Protein AF-A0A382W5P7-F1 (afdb_monomer_lite)

Organism: NCBI:txid408172

pLDDT: mean 87.79, std 13.92, range [42.38, 97.12]

Sequence (60 aa):
MPHVLETGFEVIEGSNPNGSPRIRGYNIINGQLTEAKDGGTFESRNPAWLDDCLGEFPLS

Radius of gyration: 12.85 Å; chains: 1; bounding box: 30×23×32 Å

Secondary structure (DSSP, 8-state):
---TTSS---EEP---TT-PPEEE--EEETTEEE--TT--EEEEEETTEEEEEEEEEE--

Foldseek 3Di:
DQPLPPPDWDFDDDDAVVRDTATEEADQDPSDGHAAPVNAWDWDADPVDRSGTNYIYHPD

Structure (mmCIF, N/CA/C/O backbone):
data_AF-A0A382W5P7-F1
#
_entry.id   AF-A0A382W5P7-F1
#
loop_
_atom_site.group_PDB
_atom_site.id
_atom_site.type_symbol
_atom_site.label_atom_id
_atom_site.label_alt_id
_atom_site.label_comp_id
_atom_site.label_asym_id
_atom_site.label_entity_id
_atom_site.label_seq_id
_atom_site.pdbx_PDB_ins_code
_atom_site.Cartn_x
_atom_site.Cartn_y
_atom_site.Cartn_z
_atom_site.occupancy
_atom_site.B_iso_or_equiv
_atom_site.auth_seq_id
_atom_site.auth_comp_id
_atom_site.auth_asym_id
_atom_site.auth_atom_id
_atom_site.pdbx_PDB_model_num
ATOM 1 N N . MET A 1 1 ? -7.530 -12.768 20.839 1.00 42.38 1 MET A N 1
ATOM 2 C CA . MET A 1 1 ? -6.103 -12.456 20.608 1.00 42.38 1 MET A CA 1
ATOM 3 C C . MET A 1 1 ? -6.014 -11.904 19.196 1.00 42.38 1 MET A C 1
ATOM 5 O O . MET A 1 1 ? -6.623 -12.518 18.335 1.00 42.38 1 MET A O 1
ATOM 9 N N . PRO A 1 2 ? -5.42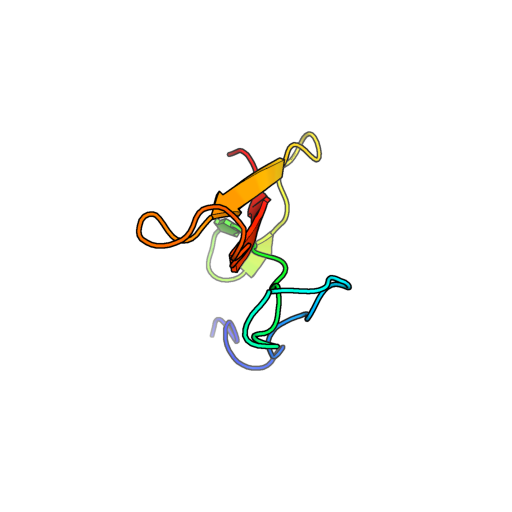5 -10.727 18.945 1.00 47.41 2 PRO A N 1
ATOM 10 C CA . PRO A 1 2 ? -5.454 -10.138 17.612 1.00 47.41 2 PRO A CA 1
ATOM 11 C C . PRO A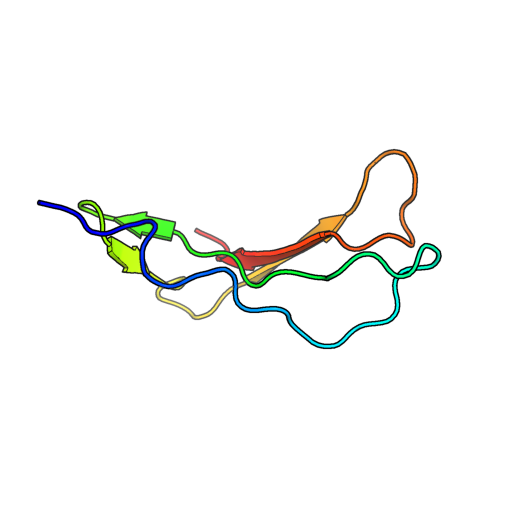 1 2 ? -4.445 -10.854 16.703 1.00 47.41 2 PRO A C 1
ATOM 13 O O . PRO A 1 2 ? -3.238 -10.755 16.906 1.00 47.41 2 PRO A O 1
ATOM 16 N N . HIS A 1 3 ? -4.958 -11.597 15.721 1.00 51.69 3 HIS A N 1
ATOM 17 C CA . HIS A 1 3 ? -4.220 -12.363 14.707 1.00 51.69 3 HIS A CA 1
ATOM 18 C C . HIS A 1 3 ? -3.659 -11.449 13.597 1.00 51.69 3 HIS A C 1
ATOM 20 O O . HIS A 1 3 ? -3.808 -11.737 12.416 1.00 51.69 3 HIS A O 1
ATOM 26 N N . VAL A 1 4 ? -3.045 -10.312 13.952 1.00 54.41 4 VAL A N 1
ATOM 27 C CA . VAL A 1 4 ? -2.647 -9.266 12.980 1.00 54.41 4 VAL A CA 1
ATOM 28 C C . VAL A 1 4 ? -1.677 -9.775 11.901 1.00 54.41 4 VAL A C 1
ATOM 30 O O . VAL A 1 4 ? -1.624 -9.201 10.821 1.00 54.41 4 VAL A O 1
ATOM 33 N N . LEU A 1 5 ? -0.935 -10.856 12.159 1.00 54.38 5 LEU A N 1
ATOM 34 C CA . LEU A 1 5 ? 0.129 -11.341 11.271 1.00 54.38 5 LEU A CA 1
ATOM 35 C C . LEU A 1 5 ? -0.212 -12.625 10.496 1.00 54.38 5 LEU A C 1
ATOM 37 O O . LEU A 1 5 ? 0.634 -13.114 9.755 1.00 54.38 5 LEU A O 1
ATOM 41 N N . GLU A 1 6 ? -1.416 -13.186 10.647 1.00 58.25 6 GLU A N 1
ATOM 42 C CA . GLU A 1 6 ? -1.790 -14.427 9.946 1.00 58.25 6 GLU A CA 1
ATOM 43 C C . GLU A 1 6 ? -2.155 -14.181 8.468 1.00 58.25 6 GLU A C 1
ATOM 45 O O . GLU A 1 6 ? -1.983 -15.063 7.632 1.00 58.25 6 GLU A O 1
ATOM 50 N N . THR A 1 7 ? -2.588 -12.965 8.121 1.00 61.59 7 THR A N 1
ATOM 51 C CA . THR A 1 7 ? -3.182 -12.646 6.808 1.00 61.59 7 THR A CA 1
ATOM 52 C C . THR A 1 7 ? -2.164 -12.434 5.674 1.00 61.59 7 THR A C 1
ATOM 54 O O . THR A 1 7 ? -2.554 -12.346 4.514 1.00 61.59 7 THR A O 1
ATOM 57 N N . GLY A 1 8 ? -0.858 -12.402 5.961 1.00 65.94 8 GLY A N 1
ATOM 58 C CA . GLY A 1 8 ? 0.160 -12.085 4.951 1.00 65.94 8 GLY A CA 1
ATOM 59 C C . GLY A 1 8 ? 0.039 -10.653 4.401 1.00 65.94 8 GLY A C 1
ATOM 60 O O . GLY A 1 8 ? -0.851 -9.893 4.779 1.00 65.94 8 GLY A O 1
ATOM 61 N N . PHE A 1 9 ? 0.975 -10.253 3.540 1.00 76.94 9 PHE A N 1
ATOM 62 C CA . PHE A 1 9 ? 0.946 -8.944 2.878 1.00 76.94 9 PHE A CA 1
ATOM 63 C C . PHE A 1 9 ? 0.248 -9.053 1.516 1.00 76.94 9 PHE A C 1
ATOM 65 O O . PHE A 1 9 ? 0.588 -9.935 0.727 1.00 76.94 9 PHE A O 1
ATOM 72 N N . GLU A 1 10 ? -0.683 -8.143 1.216 1.00 90.69 10 GLU A N 1
ATOM 73 C CA . GLU A 1 10 ? -1.269 -8.018 -0.125 1.00 90.69 10 GLU A CA 1
ATOM 74 C C . GLU A 1 10 ? -0.288 -7.257 -1.026 1.00 90.69 10 GLU A C 1
ATOM 76 O O . GLU A 1 10 ? -0.017 -6.071 -0.822 1.00 90.69 10 GLU A O 1
ATOM 81 N N . VAL A 1 11 ? 0.279 -7.962 -2.008 1.00 92.88 11 VAL A N 1
ATOM 82 C CA . VAL A 1 11 ? 1.127 -7.362 -3.043 1.00 92.88 11 VAL A CA 1
ATOM 83 C C . VAL A 1 11 ? 0.223 -6.778 -4.121 1.00 92.88 11 VAL A C 1
ATOM 85 O O . VAL A 1 11 ? -0.602 -7.492 -4.689 1.00 92.88 11 VAL A O 1
ATOM 88 N N . ILE A 1 12 ? 0.397 -5.494 -4.417 1.00 93.88 12 ILE A N 1
ATOM 89 C CA . ILE A 1 12 ? -0.324 -4.802 -5.488 1.00 93.88 12 ILE A CA 1
ATOM 90 C C . ILE A 1 12 ? 0.541 -4.712 -6.745 1.00 93.88 12 ILE A C 1
ATOM 92 O O . ILE A 1 12 ? 1.772 -4.690 -6.672 1.00 93.88 12 ILE A O 1
ATOM 96 N N . GLU A 1 13 ? -0.104 -4.660 -7.912 1.00 91.69 13 GLU A N 1
ATOM 97 C CA . GLU A 1 13 ? 0.607 -4.551 -9.184 1.00 91.69 13 GLU A CA 1
ATOM 98 C C . GLU A 1 13 ? 1.453 -3.272 -9.253 1.00 91.69 13 GLU A C 1
ATOM 100 O O . GLU A 1 13 ? 1.053 -2.174 -8.848 1.00 91.69 13 GLU A O 1
ATOM 105 N N . GLY A 1 14 ? 2.651 -3.412 -9.805 1.00 87.50 14 GLY A N 1
ATOM 106 C CA . GLY A 1 14 ? 3.505 -2.293 -10.156 1.00 87.50 14 GLY A CA 1
ATOM 107 C C . GLY A 1 14 ? 4.898 -2.746 -10.549 1.00 87.50 14 GLY A C 1
ATOM 108 O O . GLY A 1 14 ? 5.294 -3.887 -10.325 1.00 87.50 14 GLY A O 1
ATOM 109 N N . SER A 1 15 ? 5.630 -1.828 -11.168 1.00 89.00 15 SER A N 1
ATOM 110 C CA . SER A 1 15 ? 6.975 -2.077 -11.672 1.00 89.00 15 SER A CA 1
ATOM 111 C C . SER A 1 15 ? 7.949 -1.146 -10.970 1.00 89.00 15 SER A C 1
ATOM 113 O O . SER A 1 15 ? 8.215 -0.049 -11.457 1.00 89.00 15 SER A O 1
ATOM 115 N N . ASN A 1 16 ? 8.488 -1.587 -9.835 1.00 94.81 16 ASN A N 1
ATOM 116 C CA . ASN A 1 16 ? 9.606 -0.885 -9.219 1.00 94.81 16 ASN A CA 1
ATOM 117 C C . ASN A 1 16 ? 10.899 -1.160 -10.004 1.00 94.81 16 ASN A C 1
ATOM 119 O O . 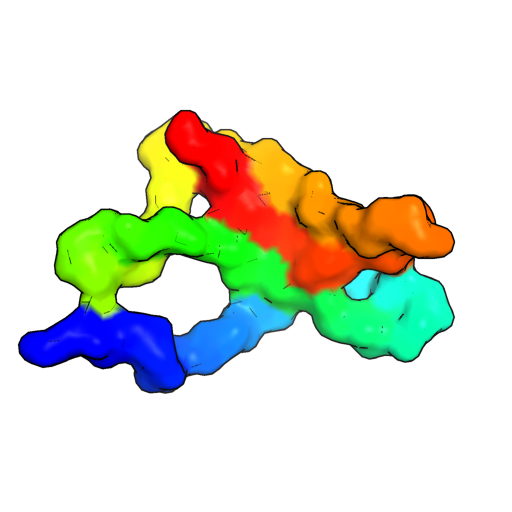ASN A 1 16 ? 11.097 -2.284 -10.477 1.00 94.81 16 ASN A O 1
ATOM 123 N N . PRO A 1 17 ? 11.818 -0.184 -10.114 1.00 93.75 17 PRO A N 1
ATOM 124 C CA . PRO A 1 17 ? 13.066 -0.328 -10.873 1.00 93.75 17 PRO A CA 1
ATOM 125 C C . PRO A 1 17 ? 13.954 -1.505 -10.443 1.00 93.75 17 PRO A C 1
ATOM 127 O O . PRO A 1 17 ? 14.758 -2.010 -11.221 1.00 93.75 17 PRO A O 1
ATOM 130 N N . ASN A 1 18 ? 13.823 -1.927 -9.188 1.00 91.50 18 ASN A N 1
ATOM 131 C CA . ASN A 1 18 ? 14.571 -3.017 -8.565 1.00 91.50 18 ASN A CA 1
ATOM 132 C C . ASN A 1 18 ? 13.773 -4.338 -8.503 1.00 91.50 18 ASN A C 1
ATOM 134 O O . ASN A 1 18 ? 14.275 -5.320 -7.962 1.00 91.50 18 ASN A O 1
ATOM 138 N N . GLY A 1 19 ? 12.538 -4.366 -9.018 1.00 93.00 19 GLY A N 1
ATOM 139 C CA . GLY A 1 19 ? 11.633 -5.513 -8.923 1.00 93.00 19 GLY A CA 1
ATOM 140 C C . GLY A 1 19 ? 11.049 -5.762 -7.526 1.00 93.00 19 GLY A C 1
ATOM 141 O O . GLY A 1 19 ? 10.410 -6.792 -7.318 1.00 93.00 19 GLY A O 1
ATOM 142 N N . SER A 1 20 ? 11.257 -4.856 -6.566 1.00 92.94 20 SER A N 1
ATOM 143 C CA . SER A 1 20 ? 10.675 -4.963 -5.225 1.00 92.94 20 SER A CA 1
ATOM 144 C C . SER A 1 20 ? 9.149 -4.866 -5.282 1.00 92.94 20 SER A C 1
ATOM 146 O O . SER A 1 20 ? 8.614 -4.122 -6.109 1.00 92.94 20 SER A O 1
ATOM 148 N N . PRO A 1 21 ? 8.428 -5.574 -4.397 1.00 92.69 21 PRO A N 1
ATOM 149 C CA . PRO A 1 21 ? 6.974 -5.528 -4.377 1.00 92.69 21 PRO A CA 1
ATOM 150 C C . PRO A 1 21 ? 6.463 -4.160 -3.917 1.00 92.69 21 PRO A C 1
ATOM 152 O O . PRO A 1 21 ? 7.087 -3.488 -3.097 1.00 92.69 21 PRO A O 1
ATOM 155 N N . ARG A 1 22 ? 5.272 -3.802 -4.395 1.00 96.00 22 ARG A N 1
ATOM 156 C CA . ARG A 1 22 ? 4.429 -2.759 -3.805 1.00 96.00 22 ARG A CA 1
ATOM 157 C C . ARG A 1 22 ? 3.412 -3.435 -2.892 1.00 96.00 22 ARG A C 1
ATOM 159 O O . ARG A 1 22 ? 2.844 -4.454 -3.278 1.00 96.00 22 ARG A O 1
ATOM 166 N N . ILE A 1 23 ? 3.171 -2.889 -1.704 1.00 94.56 23 ILE A N 1
ATOM 167 C CA . ILE A 1 23 ? 2.288 -3.504 -0.699 1.00 94.56 23 ILE A CA 1
ATOM 168 C C . ILE A 1 23 ? 1.046 -2.640 -0.456 1.00 94.56 23 ILE A C 1
ATOM 170 O O . ILE A 1 23 ? 1.146 -1.415 -0.397 1.00 94.56 23 ILE A O 1
ATOM 174 N N . ARG A 1 24 ? -0.125 -3.256 -0.268 1.00 94.62 24 ARG A N 1
ATOM 175 C CA . ARG A 1 24 ? -1.295 -2.558 0.279 1.00 94.62 24 ARG A CA 1
ATOM 176 C C . ARG A 1 24 ? -1.19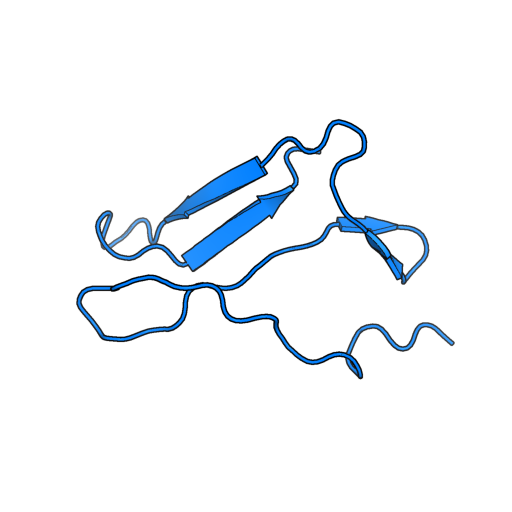0 -2.461 1.801 1.00 94.62 24 ARG A C 1
ATOM 178 O O . ARG A 1 24 ? -1.076 -3.465 2.503 1.00 94.62 24 ARG A O 1
ATOM 185 N N . GLY A 1 25 ? -1.212 -1.232 2.302 1.00 93.12 25 GLY A N 1
ATOM 186 C CA . GLY A 1 25 ? -1.214 -0.915 3.723 1.00 93.12 25 GLY A CA 1
ATOM 187 C C . GLY A 1 25 ? -2.615 -0.858 4.328 1.00 93.12 25 GLY A C 1
ATOM 188 O O . GLY A 1 25 ? -3.606 -0.684 3.625 1.00 93.12 25 GLY A O 1
ATOM 189 N N . TYR A 1 26 ? -2.678 -0.939 5.658 1.00 92.88 26 TYR A N 1
ATOM 190 C CA . TYR A 1 26 ? -3.912 -0.842 6.442 1.00 92.88 26 TYR A CA 1
ATOM 191 C C . TYR A 1 26 ? -3.665 -0.078 7.745 1.00 92.88 26 TYR A C 1
ATOM 193 O O . TYR A 1 26 ? -2.562 -0.094 8.294 1.00 92.88 26 TYR A O 1
ATOM 201 N N . ASN A 1 27 ? -4.719 0.530 8.279 1.00 91.81 27 ASN A N 1
ATOM 202 C CA . ASN A 1 27 ? -4.765 1.016 9.649 1.00 91.81 27 ASN A CA 1
ATOM 203 C C . ASN A 1 27 ? -4.915 -0.165 10.610 1.00 91.81 27 ASN A C 1
ATOM 205 O O . ASN A 1 27 ? -5.584 -1.150 10.293 1.00 91.81 27 ASN A O 1
ATOM 209 N N . ILE A 1 28 ? -4.364 -0.040 11.817 1.00 90.44 28 ILE A N 1
ATOM 210 C CA . ILE A 1 28 ? -4.602 -1.000 12.899 1.00 90.44 28 ILE A CA 1
ATOM 211 C C . ILE A 1 28 ? -5.527 -0.352 13.924 1.00 90.44 28 ILE A C 1
ATOM 213 O O . ILE A 1 28 ? -5.103 0.493 14.710 1.00 90.44 28 ILE A O 1
ATOM 217 N N . ILE A 1 29 ? -6.790 -0.774 13.941 1.00 89.44 29 ILE A N 1
ATOM 218 C CA . ILE A 1 29 ? -7.805 -0.282 14.878 1.00 89.44 29 ILE A CA 1
ATOM 219 C C . ILE A 1 29 ? -8.259 -1.460 15.732 1.00 89.44 29 ILE A C 1
ATOM 221 O O . ILE A 1 29 ? -8.716 -2.473 15.212 1.00 89.44 29 ILE A O 1
ATOM 225 N N . ASN A 1 30 ? -8.090 -1.359 17.054 1.00 90.12 30 ASN A N 1
ATOM 226 C CA . ASN A 1 30 ? -8.418 -2.432 18.006 1.00 90.12 30 ASN A CA 1
ATOM 227 C C . ASN A 1 30 ? -7.804 -3.803 17.643 1.00 90.12 30 ASN A C 1
ATOM 229 O O . ASN A 1 30 ? -8.402 -4.852 17.879 1.00 90.12 30 ASN A O 1
ATOM 233 N N . GLY A 1 31 ? -6.598 -3.798 17.063 1.00 86.31 31 GLY A N 1
ATOM 234 C CA . GLY A 1 31 ? -5.902 -5.017 16.645 1.00 86.31 31 GLY A CA 1
ATOM 235 C C . GLY A 1 31 ? -6.471 -5.671 15.381 1.00 86.31 31 GLY A C 1
ATOM 236 O O . GLY A 1 31 ? -6.222 -6.852 15.159 1.00 86.31 31 GLY A O 1
ATOM 237 N N . GLN A 1 32 ? -7.232 -4.933 14.570 1.00 85.38 32 GLN A N 1
ATOM 238 C CA . GLN A 1 32 ? -7.731 -5.368 13.266 1.00 85.38 32 GLN A CA 1
ATOM 239 C C . GLN A 1 32 ? -7.163 -4.481 12.157 1.00 85.38 32 GLN A C 1
ATOM 241 O O . GLN A 1 32 ? -7.041 -3.268 12.336 1.00 85.38 32 GLN A O 1
ATOM 246 N N . LEU A 1 33 ? -6.829 -5.095 11.019 1.00 88.62 33 LEU A N 1
ATOM 247 C CA . LEU A 1 33 ? -6.476 -4.378 9.795 1.00 88.62 33 LEU A CA 1
ATOM 248 C C . LEU A 1 33 ? -7.743 -3.739 9.220 1.00 88.62 33 LEU A C 1
ATOM 250 O O . LEU A 1 33 ? -8.774 -4.397 9.096 1.00 88.62 33 LEU A O 1
ATOM 254 N N . THR A 1 34 ? -7.671 -2.451 8.913 1.00 90.81 34 THR A N 1
ATOM 255 C CA . THR A 1 34 ? -8.810 -1.638 8.474 1.00 90.81 34 THR A CA 1
ATOM 256 C C . THR A 1 34 ? -8.381 -0.665 7.382 1.00 90.81 34 THR A C 1
ATOM 258 O O . THR A 1 34 ? -7.251 -0.182 7.374 1.00 90.81 34 THR A O 1
ATOM 261 N N . GLU A 1 35 ? -9.280 -0.373 6.451 1.00 92.31 35 GLU A N 1
ATOM 262 C CA . GLU A 1 35 ? -9.067 0.646 5.419 1.00 92.31 35 GLU A CA 1
ATOM 263 C C . GLU A 1 35 ? -9.409 2.050 5.950 1.00 92.31 35 GLU A C 1
ATOM 265 O O . GLU A 1 35 ? -9.957 2.202 7.048 1.00 92.31 35 GLU A O 1
ATOM 270 N N . ALA A 1 36 ? -9.080 3.094 5.184 1.00 95.06 36 ALA A N 1
ATOM 271 C CA . ALA A 1 36 ? -9.570 4.443 5.458 1.00 95.06 36 ALA A CA 1
ATOM 272 C C . ALA A 1 36 ? -11.095 4.484 5.306 1.00 95.06 36 ALA A C 1
ATOM 274 O O . ALA A 1 36 ? -11.653 3.907 4.373 1.0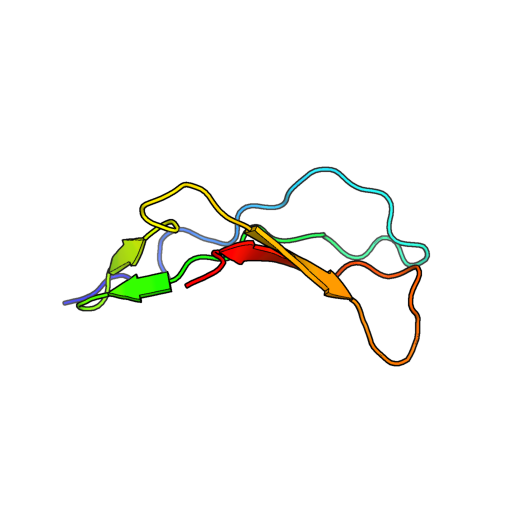0 95.06 36 ALA A O 1
ATOM 275 N N . LYS A 1 37 ? -11.787 5.190 6.206 1.00 93.06 37 LYS A N 1
ATOM 276 C CA . LYS A 1 37 ? -13.260 5.240 6.204 1.00 93.06 37 LYS A CA 1
ATOM 277 C C . LYS A 1 37 ? -13.831 5.855 4.921 1.00 93.06 37 LYS A C 1
ATOM 279 O O . LYS A 1 37 ? -14.918 5.472 4.496 1.00 93.06 37 LYS A O 1
ATOM 284 N N . ASP A 1 38 ? -13.136 6.829 4.351 1.00 94.88 38 ASP A N 1
ATOM 285 C CA . ASP A 1 38 ? -13.501 7.514 3.109 1.00 94.88 38 ASP A CA 1
ATOM 286 C C . ASP A 1 38 ? -12.848 6.889 1.863 1.00 94.88 38 ASP A C 1
ATOM 288 O O . ASP A 1 38 ? -13.053 7.377 0.753 1.00 94.88 38 ASP A O 1
ATOM 292 N N . GLY A 1 39 ? -12.081 5.806 2.036 1.00 94.81 39 GLY A N 1
ATOM 293 C CA . GLY A 1 39 ? -11.316 5.164 0.971 1.00 94.81 39 GLY A CA 1
ATOM 294 C C . GLY A 1 39 ? -10.090 5.957 0.509 1.00 94.81 39 GLY A C 1
ATOM 295 O O . GLY A 1 39 ? -9.477 5.576 -0.486 1.00 94.81 39 GLY A O 1
ATOM 296 N N . GLY A 1 40 ? -9.723 7.047 1.193 1.00 96.94 40 GLY A N 1
ATOM 297 C CA . GLY A 1 40 ? -8.546 7.837 0.859 1.00 96.94 40 GLY A CA 1
ATOM 298 C C . GLY A 1 40 ? -7.259 7.028 1.005 1.00 96.94 40 GLY A C 1
ATOM 299 O O . GLY A 1 40 ? -7.087 6.271 1.962 1.00 96.94 40 GLY A O 1
ATOM 300 N N . THR A 1 41 ? -6.325 7.204 0.072 1.00 97.06 41 THR A N 1
ATOM 301 C CA . THR A 1 41 ? -4.994 6.589 0.130 1.00 97.06 41 THR A CA 1
ATOM 302 C C . THR A 1 41 ? -3.897 7.581 -0.244 1.00 97.06 41 THR A C 1
ATOM 304 O O . THR A 1 41 ? -4.150 8.634 -0.834 1.00 97.06 41 THR A O 1
ATOM 307 N N . PHE A 1 42 ? -2.658 7.243 0.107 1.00 96.25 42 PHE A N 1
ATOM 308 C CA . PHE A 1 42 ? -1.460 7.904 -0.393 1.00 96.25 42 PHE A CA 1
ATOM 309 C C . PHE A 1 42 ? -0.406 6.878 -0.808 1.00 96.25 42 PHE A C 1
ATOM 311 O O . PHE A 1 42 ? -0.312 5.784 -0.244 1.00 96.25 42 PHE A O 1
ATOM 318 N N . GLU A 1 43 ? 0.419 7.253 -1.783 1.00 96.31 43 GLU A N 1
ATOM 319 C CA . GLU A 1 43 ? 1.579 6.460 -2.169 1.00 96.31 43 GLU A CA 1
ATOM 320 C C . GLU A 1 43 ? 2.756 6.745 -1.240 1.00 96.31 43 GLU A C 1
ATOM 322 O O . GLU A 1 43 ? 3.177 7.892 -1.070 1.00 96.31 43 GLU A O 1
ATOM 327 N N . SER A 1 44 ? 3.337 5.684 -0.690 1.00 96.06 44 SER A N 1
ATOM 328 C CA . SER A 1 44 ? 4.620 5.761 -0.002 1.00 96.06 44 SER A CA 1
ATOM 329 C C . SER A 1 44 ? 5.742 5.470 -0.994 1.00 96.06 44 SER A C 1
ATOM 331 O O . SER A 1 44 ? 5.698 4.479 -1.729 1.00 96.06 44 SER A O 1
ATOM 333 N N . ARG A 1 45 ? 6.754 6.338 -1.034 1.00 96.62 45 ARG A N 1
ATOM 334 C CA . ARG A 1 45 ? 7.905 6.226 -1.940 1.00 96.62 45 ARG A CA 1
ATOM 335 C C . ARG A 1 45 ? 9.194 6.176 -1.144 1.00 96.62 45 ARG A C 1
ATOM 337 O O . ARG A 1 45 ? 9.317 6.816 -0.100 1.00 96.62 45 ARG A O 1
ATOM 344 N N . ASN A 1 46 ? 10.159 5.428 -1.658 1.00 95.62 46 ASN A N 1
ATOM 345 C CA . ASN A 1 46 ? 11.494 5.385 -1.097 1.00 95.62 46 ASN A CA 1
ATOM 346 C C . ASN A 1 46 ? 12.151 6.775 -1.240 1.00 95.62 46 ASN A C 1
ATOM 348 O O . ASN A 1 46 ? 12.355 7.244 -2.361 1.00 95.62 46 ASN A O 1
ATOM 352 N N . PRO A 1 47 ? 12.521 7.459 -0.144 1.00 97.06 47 PRO A N 1
ATOM 353 C CA . PRO A 1 47 ? 13.084 8.806 -0.229 1.00 97.06 47 PRO A CA 1
ATOM 354 C C . PRO A 1 47 ? 14.456 8.844 -0.917 1.00 97.06 47 PRO A C 1
ATOM 356 O O . PRO A 1 47 ? 14.859 9.894 -1.409 1.00 97.06 47 PRO A O 1
ATOM 359 N N . ALA A 1 48 ? 15.172 7.716 -0.971 1.00 97.12 48 ALA A N 1
ATOM 360 C CA . ALA A 1 48 ? 16.435 7.610 -1.696 1.00 97.12 48 ALA A CA 1
ATOM 361 C C . ALA A 1 48 ? 16.239 7.364 -3.203 1.00 97.12 48 ALA A C 1
ATOM 363 O O . ALA A 1 48 ? 17.172 7.576 -3.976 1.00 97.12 48 ALA A O 1
ATOM 364 N N . TRP A 1 49 ? 15.051 6.919 -3.627 1.00 96.38 49 TRP A N 1
ATOM 365 C CA . TRP A 1 49 ? 14.751 6.598 -5.019 1.00 96.38 49 TRP A CA 1
ATOM 366 C C . TRP A 1 49 ? 13.259 6.782 -5.305 1.00 96.38 49 TRP A C 1
ATOM 368 O O . TRP A 1 49 ? 12.443 5.909 -5.043 1.00 96.38 49 TRP A O 1
ATOM 378 N N . LEU A 1 50 ? 12.891 7.927 -5.878 1.00 94.62 50 LEU A N 1
ATOM 379 C CA . LEU A 1 50 ? 11.481 8.314 -6.003 1.00 94.62 50 LEU A CA 1
ATOM 380 C C . LEU A 1 50 ? 10.666 7.452 -6.985 1.00 94.62 50 LEU A C 1
ATOM 382 O O . LEU A 1 50 ? 9.439 7.412 -6.874 1.00 94.62 50 LEU A O 1
ATOM 386 N N . ASP A 1 51 ? 11.329 6.742 -7.901 1.00 95.25 51 ASP A N 1
ATOM 387 C CA . ASP A 1 51 ? 10.689 5.772 -8.801 1.00 95.25 51 ASP A CA 1
ATOM 388 C C . ASP A 1 51 ? 10.369 4.433 -8.107 1.00 95.25 51 ASP A C 1
ATOM 390 O O . ASP A 1 51 ? 9.607 3.636 -8.647 1.00 95.25 51 ASP A O 1
ATOM 394 N N . ASP A 1 52 ? 10.926 4.180 -6.918 1.00 95.56 52 ASP A N 1
ATOM 395 C CA . ASP A 1 52 ? 10.662 2.994 -6.100 1.00 95.56 52 ASP A CA 1
ATOM 396 C C . ASP A 1 52 ? 9.477 3.266 -5.153 1.00 95.56 52 ASP A C 1
ATOM 398 O O . ASP A 1 52 ? 9.582 3.969 -4.140 1.00 95.56 52 ASP A O 1
ATOM 402 N N . CYS A 1 53 ? 8.306 2.747 -5.523 1.00 96.81 53 CYS A N 1
ATOM 403 C CA . CYS A 1 53 ? 7.078 2.855 -4.747 1.00 96.81 53 CYS A CA 1
ATOM 404 C C . CYS A 1 53 ? 6.987 1.696 -3.752 1.00 96.81 53 CYS A C 1
ATOM 406 O O . CYS A 1 53 ? 6.993 0.530 -4.128 1.00 96.81 53 CYS A O 1
ATOM 408 N N . LEU A 1 54 ? 6.844 2.004 -2.467 1.00 95.38 54 LEU A N 1
ATOM 409 C CA . LEU A 1 54 ? 6.727 0.984 -1.425 1.00 95.38 54 LEU A CA 1
ATOM 410 C C . LEU A 1 54 ? 5.312 0.393 -1.371 1.00 95.38 54 LEU A C 1
ATOM 412 O O . LEU A 1 54 ? 5.129 -0.762 -0.986 1.00 95.38 54 LEU A O 1
ATOM 416 N N . GLY A 1 55 ? 4.303 1.177 -1.754 1.00 96.00 55 GLY A N 1
ATOM 417 C CA . GLY A 1 55 ? 2.911 0.760 -1.671 1.00 96.00 55 GLY A CA 1
ATOM 418 C C . GLY A 1 55 ? 1.919 1.907 -1.547 1.00 96.00 55 GLY A C 1
ATOM 419 O O . GLY A 1 55 ? 2.291 3.083 -1.583 1.00 96.00 55 GLY A O 1
ATOM 420 N N . GLU A 1 56 ? 0.659 1.536 -1.352 1.00 96.81 56 GLU A N 1
ATOM 421 C CA . GLU A 1 56 ? -0.458 2.448 -1.104 1.00 96.81 56 GLU A CA 1
ATOM 422 C C . GLU A 1 56 ? -1.012 2.208 0.297 1.00 96.81 56 GLU A C 1
ATOM 424 O O . GLU A 1 56 ? -1.275 1.070 0.685 1.00 96.81 56 GLU A O 1
ATOM 429 N N . PHE A 1 57 ? -1.177 3.283 1.061 1.00 95.81 57 PHE A N 1
ATOM 430 C CA . PHE A 1 57 ? -1.564 3.239 2.469 1.00 95.81 57 PHE A CA 1
ATOM 431 C C . PHE A 1 57 ? -2.792 4.120 2.701 1.00 95.81 57 PHE A C 1
ATOM 433 O O . PHE A 1 57 ? -2.953 5.117 1.996 1.00 95.81 57 PHE A O 1
ATOM 440 N N . PRO A 1 58 ? -3.659 3.787 3.672 1.00 96.00 58 PRO A N 1
ATOM 441 C CA . PRO A 1 58 ? -4.839 4.588 3.966 1.00 96.00 58 PRO A CA 1
ATOM 442 C C . PRO A 1 58 ? -4.455 5.999 4.425 1.00 96.00 58 PRO A C 1
ATOM 444 O O . PRO A 1 58 ? -3.586 6.176 5.281 1.00 96.00 58 PRO A O 1
ATOM 447 N N . LEU A 1 59 ? -5.130 6.997 3.860 1.00 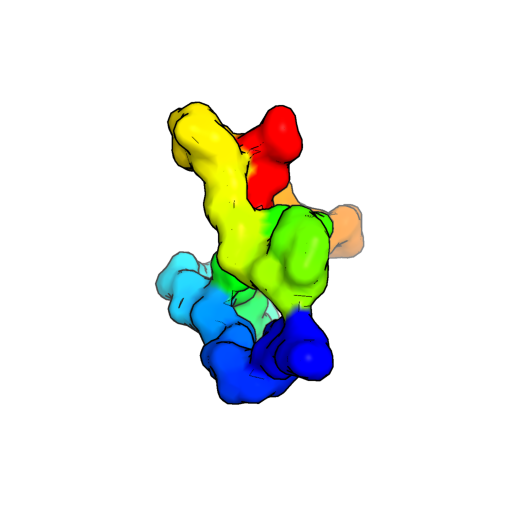92.56 59 LEU A N 1
ATOM 448 C CA . LEU A 1 59 ? -5.143 8.364 4.362 1.00 92.56 59 LEU A CA 1
ATOM 449 C C . LEU A 1 59 ? -6.088 8.364 5.573 1.00 92.56 59 LEU A C 1
ATOM 451 O O . LEU A 1 59 ? -7.267 8.066 5.431 1.00 92.56 59 LEU A O 1
ATOM 455 N N . SER A 1 60 ? -5.529 8.568 6.764 1.00 75.81 60 SER A N 1
ATOM 456 C CA . SER A 1 60 ? -6.188 8.404 8.073 1.00 75.81 60 SER A CA 1
ATOM 457 C C . SER A 1 60 ? -7.567 9.050 8.194 1.00 75.81 60 SER A C 1
ATOM 459 O O . SER A 1 60 ? -7.636 10.263 7.889 1.00 75.81 60 SER A O 1
#